Protein AF-A0AAD9J3F8-F1 (afdb_monomer_lite)

Sequence (103 aa):
MEKTPVDDECCSKTQTKYWAWKKYKSTGSYEDYEKYVRKRNASQNLSNKLRRKFEKLIVKEAKTRPKSFWTYVKNQTKSREGLSPLMTERGDMTSTDTGRHKS

Foldseek 3Di:
DPDDPLNVVLVVLVVQLVVLVVVCVVPVDPVSVVVNVVSVVVSVVSVVVVVVVVVVVCVVCCVVCVVSVVVVVVVVPDDPPFDFFDQAPVRDTHRDPPRDDDD

Organism: NCBI:txid53620

pLDDT: mean 82.28, std 15.97, range [39.28, 97.44]

Radius of gyration: 21.88 Å; chains: 1; bounding box: 47×41×49 Å

Secondary structure (DSSP, 8-state):
-PPPHHHHHHHHHHHHHHHHHHHHHHH--HHHHHHHHHHHHHHHHHHHHHHHHHHHHHHHTTTT-HHHHHHHHHHHH-----PPPEEPTTS-EE-SGGG----

Structure (mmCIF, N/CA/C/O backbone):
data_AF-A0AAD9J3F8-F1
#
_entry.id   AF-A0AAD9J3F8-F1
#
loop_
_atom_site.group_PDB
_atom_site.id
_atom_site.type_symbol
_atom_site.label_atom_id
_atom_site.label_alt_id
_atom_site.label_comp_id
_atom_site.label_asym_id
_atom_site.label_entity_id
_atom_site.label_seq_id
_atom_site.pdbx_PDB_ins_code
_atom_site.Cartn_x
_atom_site.Cartn_y
_atom_site.Cartn_z
_atom_site.occupancy
_atom_site.B_iso_or_equiv
_atom_site.auth_seq_id
_atom_site.auth_comp_id
_atom_site.auth_asym_id
_atom_site.auth_atom_id
_atom_site.pdbx_PDB_model_num
ATOM 1 N N . MET A 1 1 ? 2.056 14.911 15.639 1.00 39.47 1 MET A N 1
ATOM 2 C CA . MET A 1 1 ? 1.635 13.523 15.349 1.00 39.47 1 MET A CA 1
ATOM 3 C C . MET A 1 1 ? 2.901 12.706 15.220 1.00 39.47 1 MET A C 1
ATOM 5 O O . MET A 1 1 ? 3.672 12.987 14.310 1.00 39.47 1 MET A O 1
ATOM 9 N N . GLU A 1 2 ? 3.164 11.789 16.149 1.00 39.28 2 GLU A N 1
ATOM 10 C CA . GLU A 1 2 ? 4.247 10.815 15.977 1.00 39.28 2 GLU A CA 1
ATOM 11 C C . GLU A 1 2 ? 3.982 10.013 14.702 1.00 39.28 2 GLU A C 1
ATOM 13 O O . GLU A 1 2 ? 2.879 9.499 14.504 1.00 39.28 2 GLU A O 1
ATOM 18 N N . LYS A 1 3 ? 4.972 9.954 13.807 1.00 44.22 3 LYS A N 1
ATOM 19 C CA . LYS A 1 3 ? 4.915 9.059 12.652 1.00 44.22 3 LYS A CA 1
ATOM 20 C C . LYS A 1 3 ? 4.974 7.640 13.188 1.00 44.22 3 LYS A C 1
ATOM 22 O O . LYS A 1 3 ? 5.907 7.300 13.914 1.00 44.22 3 LYS A O 1
ATOM 27 N N . THR A 1 4 ? 3.978 6.820 12.872 1.00 53.31 4 THR A N 1
ATOM 28 C CA . THR A 1 4 ? 4.051 5.423 13.283 1.00 53.31 4 THR A CA 1
ATOM 29 C C . THR A 1 4 ? 5.063 4.709 12.378 1.00 53.31 4 THR A C 1
ATOM 31 O O . THR A 1 4 ? 5.101 4.999 11.181 1.00 53.31 4 THR A O 1
ATOM 34 N N . PRO A 1 5 ? 5.860 3.747 12.882 1.00 58.56 5 PRO A N 1
ATOM 35 C CA . PRO A 1 5 ? 6.856 3.015 12.078 1.00 58.56 5 PRO A CA 1
ATOM 36 C C . PRO A 1 5 ? 6.284 2.361 10.805 1.00 58.56 5 PRO A C 1
ATOM 38 O O . PRO A 1 5 ? 6.993 2.040 9.856 1.00 58.56 5 PRO A O 1
ATOM 41 N N . VAL A 1 6 ? 4.968 2.158 10.795 1.00 62.94 6 VAL A N 1
ATOM 42 C CA . VAL A 1 6 ? 4.187 1.557 9.716 1.00 62.94 6 VAL A CA 1
ATOM 43 C C . VAL A 1 6 ? 4.017 2.510 8.520 1.00 62.94 6 VAL A C 1
ATOM 45 O O . VAL A 1 6 ? 3.921 2.058 7.374 1.00 62.94 6 VAL A O 1
ATOM 48 N N . ASP A 1 7 ? 4.022 3.819 8.767 1.00 71.69 7 ASP A N 1
ATOM 49 C CA . ASP A 1 7 ? 3.861 4.853 7.742 1.00 71.69 7 ASP A CA 1
ATOM 50 C C . ASP A 1 7 ? 5.150 5.034 6.919 1.00 71.69 7 ASP A C 1
ATOM 52 O O . ASP A 1 7 ? 5.095 5.269 5.704 1.00 71.69 7 ASP A O 1
ATOM 56 N N . ASP A 1 8 ? 6.311 4.821 7.545 1.00 79.31 8 ASP A N 1
ATOM 57 C CA . ASP A 1 8 ? 7.624 4.940 6.904 1.00 79.31 8 ASP A CA 1
ATOM 58 C C . ASP A 1 8 ? 7.893 3.800 5.905 1.00 79.31 8 ASP A C 1
ATOM 60 O O . ASP A 1 8 ? 8.394 4.041 4.800 1.00 79.31 8 ASP A O 1
ATOM 64 N N . GLU A 1 9 ? 7.482 2.563 6.216 1.00 85.75 9 GLU A N 1
ATOM 65 C CA . GLU A 1 9 ? 7.615 1.430 5.284 1.00 85.75 9 GLU A CA 1
ATOM 66 C C . GLU A 1 9 ? 6.778 1.653 4.009 1.00 85.75 9 GLU A C 1
ATOM 68 O O . GLU A 1 9 ? 7.226 1.377 2.889 1.00 85.75 9 GLU A O 1
ATOM 73 N N . CYS A 1 10 ? 5.566 2.198 4.155 1.00 85.81 10 CYS A N 1
ATOM 74 C CA . CYS A 1 10 ? 4.687 2.497 3.025 1.00 85.81 10 CYS A CA 1
ATOM 75 C C . CYS A 1 10 ? 5.254 3.614 2.139 1.00 85.81 10 CYS A C 1
ATOM 77 O O . CYS A 1 10 ? 5.233 3.500 0.905 1.00 85.81 10 CYS A O 1
ATOM 79 N N . CYS A 1 11 ? 5.811 4.663 2.751 1.00 87.50 11 CYS A N 1
ATOM 80 C CA . CYS A 1 11 ? 6.508 5.729 2.034 1.00 87.50 11 CYS A CA 1
ATOM 81 C C . CYS A 1 11 ? 7.707 5.179 1.250 1.00 87.50 11 CYS A C 1
ATOM 83 O O . CYS A 1 11 ? 7.820 5.427 0.048 1.00 87.50 11 CYS A O 1
ATOM 85 N N . SER A 1 12 ? 8.537 4.344 1.878 1.00 89.50 12 SER A N 1
ATOM 86 C CA . SER A 1 12 ? 9.692 3.708 1.231 1.00 89.50 12 SER A CA 1
ATOM 87 C C . SER A 1 12 ? 9.291 2.839 0.026 1.00 89.50 12 SER A C 1
ATOM 89 O O . SER A 1 12 ? 9.838 2.982 -1.075 1.00 89.50 12 SER A O 1
ATOM 91 N N . LYS A 1 13 ? 8.259 1.992 0.155 1.00 90.94 13 LYS A N 1
ATOM 92 C CA . LYS A 1 13 ? 7.75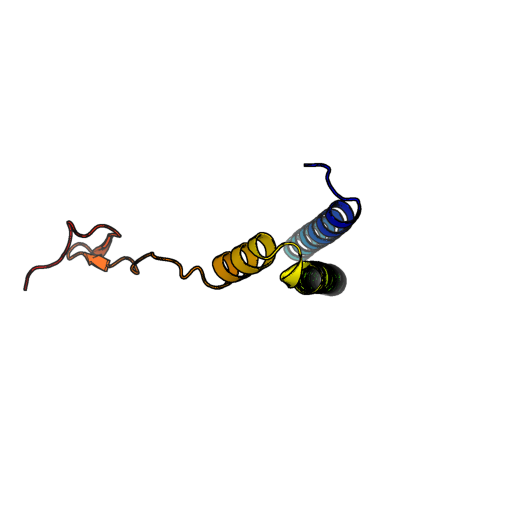8 1.185 -0.980 1.00 90.94 13 LYS A CA 1
ATOM 93 C C . LYS A 1 13 ? 7.156 2.038 -2.097 1.00 90.94 13 LYS A C 1
ATOM 95 O O . LYS A 1 13 ? 7.309 1.718 -3.277 1.00 90.94 13 LYS A O 1
ATOM 100 N N . THR A 1 14 ? 6.513 3.149 -1.755 1.00 91.75 14 THR A N 1
ATOM 101 C CA . THR A 1 14 ? 5.996 4.103 -2.746 1.00 91.75 14 THR A CA 1
ATOM 102 C C . THR A 1 14 ? 7.134 4.793 -3.497 1.00 91.75 14 THR A C 1
ATOM 104 O O . THR A 1 14 ? 7.075 4.908 -4.726 1.00 91.75 14 THR A O 1
ATOM 107 N N . GLN A 1 15 ? 8.202 5.164 -2.789 1.00 93.06 15 GLN A N 1
ATOM 108 C CA . GLN A 1 15 ? 9.390 5.786 -3.365 1.00 93.06 15 GLN A CA 1
ATOM 109 C C . GLN A 1 15 ? 10.138 4.829 -4.302 1.00 93.06 15 GLN A C 1
ATOM 111 O O . GLN A 1 15 ? 10.504 5.191 -5.420 1.00 93.06 15 GLN A O 1
ATOM 116 N N . THR A 1 16 ? 10.324 3.574 -3.893 1.00 93.38 16 THR A N 1
ATOM 117 C CA . THR A 1 16 ? 10.992 2.564 -4.730 1.00 93.38 16 THR A CA 1
ATOM 118 C C . THR A 1 16 ? 10.193 2.227 -5.989 1.00 93.38 16 THR A C 1
ATOM 120 O O . THR A 1 16 ? 10.797 2.055 -7.053 1.00 93.38 16 THR A O 1
ATOM 123 N N . LYS A 1 17 ? 8.853 2.184 -5.907 1.00 95.19 17 LYS A N 1
ATOM 124 C CA . LYS A 1 17 ? 7.960 2.103 -7.077 1.00 95.19 17 LYS A CA 1
ATOM 125 C C . LYS A 1 17 ? 8.183 3.286 -8.023 1.00 95.19 17 LYS A C 1
ATOM 127 O O . LYS A 1 17 ? 8.318 3.071 -9.225 1.00 95.19 17 LYS A O 1
ATOM 132 N N . TYR A 1 18 ? 8.227 4.511 -7.498 1.00 95.69 18 TYR A N 1
ATOM 133 C CA . TYR A 1 18 ? 8.430 5.723 -8.299 1.00 95.69 18 TYR A CA 1
ATOM 134 C C . TYR A 1 18 ? 9.766 5.707 -9.049 1.00 95.69 18 TYR A C 1
ATOM 136 O O . TYR A 1 18 ? 9.797 5.936 -10.258 1.00 95.69 18 TYR A O 1
ATOM 144 N N . TRP A 1 19 ? 10.859 5.359 -8.370 1.00 96.31 19 TRP A N 1
ATOM 145 C CA . TRP A 1 19 ? 12.169 5.264 -9.014 1.00 96.31 19 TRP A CA 1
ATOM 146 C C . TRP A 1 19 ? 12.230 4.160 -10.070 1.00 96.31 19 TRP A C 1
ATOM 148 O O . TRP A 1 19 ? 12.814 4.363 -1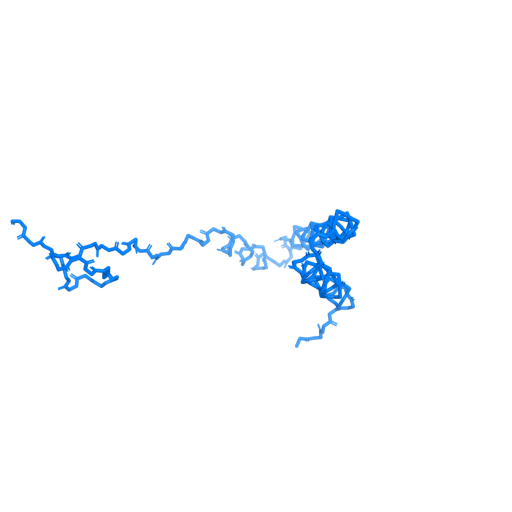1.130 1.00 96.31 19 TRP A O 1
ATOM 158 N N . ALA A 1 20 ? 11.586 3.014 -9.830 1.00 94.94 20 ALA A N 1
ATOM 159 C CA . ALA A 1 20 ? 11.505 1.949 -10.828 1.00 94.94 20 ALA A CA 1
ATOM 160 C C . ALA A 1 20 ? 10.700 2.366 -12.066 1.00 94.94 20 ALA A C 1
ATOM 162 O O . ALA A 1 20 ? 11.095 2.044 -13.182 1.00 94.94 20 ALA A O 1
ATOM 163 N N . TRP A 1 21 ? 9.618 3.130 -11.879 1.00 95.31 21 TRP A N 1
ATOM 164 C CA . TRP A 1 21 ? 8.857 3.708 -12.985 1.00 95.31 21 TRP A CA 1
ATOM 165 C C . TRP A 1 21 ? 9.694 4.694 -13.801 1.00 95.31 21 TRP A C 1
ATOM 167 O O . TRP A 1 21 ? 9.744 4.589 -15.024 1.00 95.31 21 TRP A O 1
ATOM 177 N N . LYS A 1 22 ? 10.395 5.617 -13.129 1.00 96.62 22 LYS A N 1
ATOM 178 C CA . LYS A 1 22 ? 11.310 6.553 -13.795 1.00 96.62 22 LYS A CA 1
ATOM 179 C C . LYS A 1 22 ? 12.384 5.826 -14.591 1.00 96.62 22 LYS A C 1
ATOM 181 O O . LYS A 1 22 ? 12.635 6.191 -15.734 1.00 96.62 22 LYS A O 1
ATOM 186 N N . LYS A 1 23 ? 12.967 4.777 -14.007 1.00 94.94 23 LYS A N 1
ATOM 187 C CA . LYS A 1 23 ? 13.971 3.960 -14.681 1.00 94.94 23 LYS A CA 1
ATOM 188 C C . LYS A 1 23 ? 13.400 3.316 -15.943 1.00 94.94 23 LYS A C 1
ATOM 190 O O . LYS A 1 23 ? 13.929 3.573 -17.015 1.00 94.94 23 LYS A O 1
ATOM 195 N N . TYR A 1 24 ? 12.282 2.595 -15.839 1.00 95.25 24 TYR A N 1
ATOM 196 C CA . TYR A 1 24 ? 11.606 2.006 -16.999 1.00 95.25 24 TYR A CA 1
ATOM 197 C C . TYR A 1 24 ? 11.285 3.045 -18.084 1.00 95.25 24 TYR A C 1
ATOM 199 O O . TYR A 1 24 ? 11.514 2.796 -19.262 1.00 95.25 24 TYR A O 1
ATOM 207 N N . LYS A 1 25 ? 10.818 4.240 -17.704 1.00 95.25 25 LYS A N 1
ATOM 208 C CA . LYS A 1 25 ? 10.550 5.327 -18.657 1.00 95.25 25 LYS A CA 1
ATOM 209 C C . LYS A 1 25 ? 11.800 5.848 -19.368 1.00 95.25 25 LYS A C 1
ATOM 211 O O . LYS A 1 25 ? 11.650 6.374 -20.464 1.00 95.25 25 LYS A O 1
ATOM 216 N N . SER A 1 26 ? 12.980 5.723 -18.760 1.00 94.62 26 SER A N 1
ATOM 217 C CA . SER A 1 26 ? 14.257 6.118 -19.366 1.00 94.62 26 SER A CA 1
ATOM 218 C C . SER A 1 26 ? 14.870 5.029 -20.248 1.00 94.62 26 SER A C 1
ATOM 220 O O . SER A 1 26 ? 15.370 5.342 -21.320 1.00 94.62 26 SER A O 1
ATOM 222 N N . THR A 1 27 ? 14.822 3.761 -19.828 1.00 93.69 27 THR A N 1
ATOM 223 C CA . THR A 1 27 ? 15.446 2.647 -20.558 1.00 93.69 27 THR A CA 1
ATOM 224 C C . THR A 1 27 ? 14.530 2.012 -21.599 1.00 93.69 27 THR A C 1
ATOM 226 O O . THR A 1 27 ? 15.026 1.470 -22.578 1.00 93.69 27 THR A O 1
ATOM 229 N N . GLY A 1 28 ? 13.209 2.004 -21.385 1.00 91.06 28 GLY A N 1
ATOM 230 C CA . GLY A 1 28 ? 12.243 1.297 -22.238 1.00 91.06 28 GLY A CA 1
ATOM 231 C C . GLY A 1 28 ? 12.354 -0.234 -22.198 1.00 91.06 28 GLY A C 1
ATOM 232 O O . GLY A 1 28 ? 11.629 -0.918 -22.913 1.00 91.06 28 GLY A O 1
ATOM 233 N N . SER A 1 29 ? 13.240 -0.784 -21.360 1.00 95.00 29 SER A N 1
ATOM 234 C CA . SER A 1 29 ? 13.496 -2.224 -21.273 1.00 95.00 29 SER A CA 1
ATOM 235 C C . SER A 1 29 ? 12.374 -2.964 -20.545 1.00 95.00 29 SER A C 1
ATOM 237 O O . SER A 1 29 ? 11.901 -2.535 -19.486 1.00 95.00 29 SER A O 1
ATOM 239 N N . TYR A 1 30 ? 12.006 -4.133 -21.074 1.00 95.00 30 TYR A N 1
ATOM 240 C CA . TYR A 1 30 ? 11.024 -5.024 -20.461 1.00 95.00 30 TYR A CA 1
ATOM 241 C C . TYR A 1 30 ? 11.455 -5.504 -19.062 1.00 95.00 30 TYR A C 1
ATOM 243 O O . TYR A 1 30 ? 10.634 -5.594 -18.152 1.00 95.00 30 TYR A O 1
ATOM 251 N N . GLU A 1 31 ? 12.751 -5.710 -18.821 1.00 95.62 31 GLU A N 1
ATOM 252 C CA . GLU A 1 31 ? 13.237 -6.113 -17.494 1.00 95.62 31 GLU A CA 1
ATOM 253 C C . GLU A 1 31 ? 12.988 -5.045 -16.419 1.00 95.62 31 GLU A C 1
ATOM 255 O O . GLU A 1 31 ? 12.671 -5.349 -15.263 1.00 95.62 31 GLU A O 1
ATOM 260 N N . ASP A 1 32 ? 13.149 -3.768 -16.779 1.00 94.00 32 ASP A N 1
ATOM 261 C CA . ASP A 1 32 ? 12.872 -2.660 -15.868 1.00 94.00 32 ASP A CA 1
ATOM 262 C C . ASP A 1 32 ? 11.360 -2.498 -15.644 1.00 94.00 32 ASP A C 1
ATOM 264 O O . ASP A 1 32 ? 10.943 -2.156 -14.529 1.00 94.00 32 ASP A O 1
ATOM 268 N N . TYR A 1 33 ? 10.534 -2.835 -16.643 1.00 95.25 33 TYR A N 1
ATOM 269 C CA . TYR A 1 33 ? 9.083 -2.936 -16.479 1.00 95.25 33 TYR A CA 1
ATOM 270 C C . TYR A 1 33 ? 8.700 -4.015 -15.461 1.00 95.25 33 TYR A C 1
ATOM 272 O O . TYR A 1 33 ? 7.952 -3.728 -14.523 1.00 95.25 33 TYR A O 1
ATOM 280 N N . GLU A 1 34 ? 9.254 -5.225 -15.559 1.00 97.44 34 GLU A N 1
ATOM 281 C CA . GLU A 1 34 ? 8.973 -6.289 -14.586 1.00 97.44 34 GLU A CA 1
ATOM 282 C C . GLU A 1 34 ? 9.356 -5.880 -13.158 1.00 97.44 34 GLU A C 1
ATOM 284 O O . GLU A 1 34 ? 8.596 -6.090 -12.203 1.00 97.44 34 GLU A O 1
ATOM 289 N N . LYS A 1 35 ? 10.521 -5.239 -12.994 1.00 95.31 35 LYS A N 1
ATOM 290 C CA . LYS A 1 35 ? 10.971 -4.701 -11.699 1.00 95.31 35 LYS A CA 1
ATOM 291 C C . LYS A 1 35 ? 9.989 -3.658 -11.162 1.00 95.31 35 LYS A C 1
ATOM 293 O O . LYS A 1 35 ? 9.691 -3.662 -9.962 1.0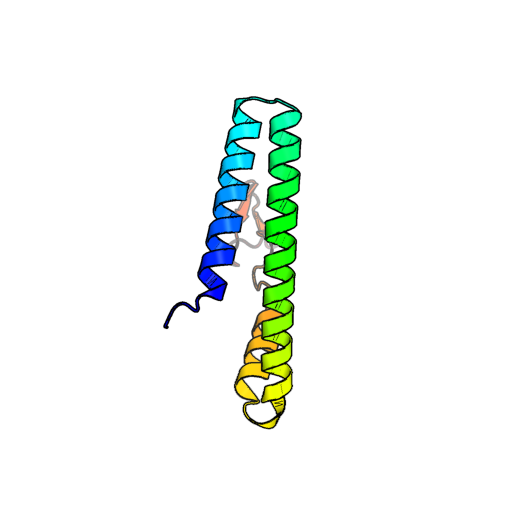0 95.31 35 LYS A O 1
ATOM 298 N N . TYR A 1 36 ? 9.469 -2.783 -12.021 1.00 96.50 36 TYR A N 1
ATOM 299 C CA . TYR A 1 36 ? 8.412 -1.840 -11.658 1.00 96.50 36 TYR A CA 1
ATOM 300 C C . TYR A 1 36 ? 7.127 -2.560 -11.228 1.00 96.50 36 TYR A C 1
ATOM 302 O O . TYR A 1 36 ? 6.594 -2.232 -10.167 1.00 96.50 36 TYR A O 1
ATOM 310 N N . VAL A 1 37 ? 6.655 -3.560 -11.979 1.00 96.88 37 VAL A N 1
ATOM 311 C CA . VAL A 1 37 ? 5.422 -4.308 -11.667 1.00 96.88 37 VAL A CA 1
ATOM 312 C C . VAL A 1 37 ? 5.516 -4.976 -10.294 1.00 96.88 37 VAL A C 1
ATOM 314 O O . VAL A 1 37 ? 4.610 -4.818 -9.471 1.00 96.88 37 VAL A O 1
ATOM 317 N N . ARG A 1 38 ? 6.641 -5.637 -9.988 1.00 96.69 38 ARG A N 1
ATOM 318 C CA . ARG A 1 38 ? 6.880 -6.246 -8.665 1.00 96.69 38 ARG A CA 1
ATOM 319 C C . ARG A 1 38 ? 6.789 -5.204 -7.544 1.00 96.69 38 ARG A C 1
ATOM 321 O O . ARG A 1 38 ? 6.077 -5.408 -6.560 1.00 96.69 38 ARG A O 1
ATOM 328 N N . LYS A 1 39 ? 7.448 -4.052 -7.710 1.00 95.88 39 LYS A N 1
ATOM 329 C CA . LYS A 1 39 ? 7.437 -2.954 -6.723 1.00 95.88 39 LYS A CA 1
ATOM 330 C C . LYS A 1 39 ? 6.062 -2.293 -6.586 1.00 95.88 39 LYS A C 1
ATOM 332 O O . LYS A 1 39 ? 5.635 -1.996 -5.469 1.00 95.88 39 LYS A O 1
ATOM 337 N N . ARG A 1 40 ? 5.336 -2.109 -7.692 1.00 95.81 40 ARG A N 1
AT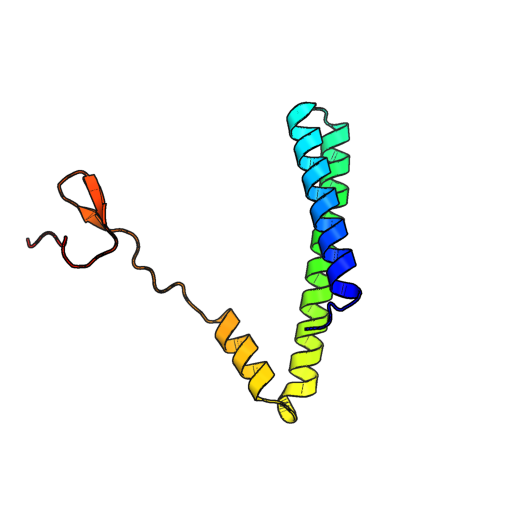OM 338 C CA . ARG A 1 40 ? 3.954 -1.606 -7.710 1.00 95.81 40 ARG A CA 1
ATOM 339 C C . ARG A 1 40 ? 3.056 -2.509 -6.872 1.00 95.81 40 ARG A C 1
ATOM 341 O O . ARG A 1 40 ? 2.408 -2.011 -5.951 1.00 95.81 40 ARG A O 1
ATOM 348 N N . ASN A 1 41 ? 3.071 -3.813 -7.135 1.00 95.75 41 ASN A N 1
ATOM 349 C CA . ASN A 1 41 ? 2.244 -4.784 -6.419 1.00 95.75 41 ASN A CA 1
ATOM 350 C C . ASN A 1 41 ? 2.603 -4.838 -4.930 1.00 95.75 41 ASN A C 1
ATOM 352 O O . ASN A 1 41 ? 1.710 -4.820 -4.085 1.00 95.75 41 ASN A O 1
ATOM 356 N N . ALA A 1 42 ? 3.896 -4.805 -4.592 1.00 94.06 42 ALA A N 1
ATOM 357 C CA . ALA A 1 42 ? 4.346 -4.752 -3.203 1.00 94.06 42 ALA A CA 1
ATOM 358 C C . ALA A 1 42 ? 3.822 -3.507 -2.461 1.00 94.06 42 ALA A C 1
ATOM 360 O O . ALA A 1 42 ? 3.334 -3.626 -1.335 1.00 94.06 42 ALA A O 1
ATOM 361 N N . SER A 1 43 ? 3.879 -2.327 -3.093 1.00 94.12 43 SER A N 1
ATOM 362 C CA . SER A 1 43 ? 3.335 -1.093 -2.509 1.00 94.12 43 SER A CA 1
ATOM 363 C C . SER A 1 43 ? 1.813 -1.162 -2.336 1.00 94.12 43 SER A C 1
ATOM 365 O O . SER A 1 43 ? 1.313 -0.885 -1.250 1.00 94.12 43 SER A O 1
ATOM 367 N N . GLN A 1 44 ? 1.085 -1.635 -3.354 1.00 93.62 44 GLN A N 1
ATOM 368 C CA . GLN A 1 44 ? -0.375 -1.743 -3.339 1.00 93.62 44 GLN A CA 1
ATOM 369 C C . GLN A 1 44 ? -0.859 -2.713 -2.255 1.00 93.62 44 GLN A C 1
ATOM 371 O O . GLN A 1 44 ? -1.791 -2.411 -1.509 1.00 93.62 44 GLN A O 1
ATOM 376 N N . ASN A 1 45 ? -0.206 -3.871 -2.138 1.00 94.00 45 ASN A N 1
ATOM 377 C CA . ASN A 1 45 ? -0.535 -4.871 -1.128 1.00 94.00 45 ASN A CA 1
ATOM 378 C C . ASN A 1 45 ? -0.311 -4.336 0.287 1.00 94.00 45 ASN A C 1
ATOM 380 O O . ASN A 1 45 ? -1.155 -4.556 1.159 1.00 94.00 45 ASN A O 1
ATOM 384 N N . LEU A 1 46 ? 0.782 -3.597 0.512 1.00 93.06 46 LEU A N 1
ATOM 385 C CA . LEU A 1 46 ? 1.028 -2.958 1.801 1.00 93.06 46 LEU A CA 1
ATOM 386 C C . LEU A 1 46 ? -0.042 -1.901 2.097 1.00 93.06 46 LEU A C 1
ATOM 388 O O . LEU A 1 46 ? -0.691 -1.999 3.135 1.00 93.06 46 LEU A O 1
ATOM 392 N N . SER A 1 47 ? -0.311 -0.965 1.182 1.00 91.12 47 SER A N 1
ATOM 393 C CA . SER A 1 47 ? -1.341 0.067 1.376 1.00 91.12 47 SER A CA 1
ATOM 394 C C . SER A 1 47 ? -2.716 -0.536 1.685 1.00 91.12 47 SER A C 1
ATOM 396 O O . SER A 1 47 ? -3.385 -0.107 2.625 1.00 91.12 47 SER A O 1
ATOM 398 N N . ASN A 1 48 ? -3.112 -1.597 0.976 1.00 91.25 48 ASN A N 1
ATOM 399 C CA . ASN A 1 48 ? -4.360 -2.316 1.243 1.00 91.25 48 ASN A CA 1
ATOM 400 C C . ASN A 1 48 ? -4.376 -2.978 2.627 1.00 91.25 48 ASN A C 1
ATOM 402 O O . ASN A 1 48 ? -5.393 -2.934 3.324 1.00 91.25 48 ASN A O 1
ATOM 406 N N . LYS A 1 49 ? -3.262 -3.591 3.044 1.00 92.88 49 LYS A N 1
ATOM 407 C CA . LYS A 1 49 ? -3.120 -4.189 4.379 1.00 92.88 49 LYS A CA 1
ATOM 408 C C . LYS A 1 49 ? -3.257 -3.129 5.473 1.00 92.88 49 LYS A C 1
ATOM 410 O O . LYS A 1 49 ? -3.975 -3.361 6.445 1.00 92.88 49 LYS A O 1
ATOM 415 N N . LEU A 1 50 ? -2.606 -1.979 5.305 1.00 91.00 50 LEU A N 1
ATOM 416 C CA . LEU A 1 50 ? -2.651 -0.873 6.263 1.00 91.00 50 LEU A CA 1
ATOM 417 C C . LEU A 1 50 ? -4.045 -0.269 6.365 1.00 91.00 50 LEU A C 1
ATOM 419 O O . LEU A 1 50 ? -4.562 -0.136 7.473 1.00 91.00 50 LEU A O 1
ATOM 423 N N . ARG A 1 51 ? -4.695 -0.021 5.224 1.00 90.44 51 ARG A N 1
ATOM 424 C CA . ARG A 1 51 ? -6.079 0.454 5.178 1.00 90.44 51 ARG A CA 1
ATOM 425 C C . ARG A 1 51 ? -7.017 -0.477 5.951 1.00 90.44 51 ARG A C 1
ATOM 427 O O . ARG A 1 51 ? -7.709 -0.028 6.857 1.00 90.44 51 ARG A O 1
ATOM 434 N N . ARG A 1 52 ? -6.966 -1.786 5.679 1.00 92.62 52 ARG A N 1
ATOM 435 C CA . ARG A 1 52 ? -7.786 -2.786 6.389 1.00 92.62 52 ARG A CA 1
ATOM 436 C C . ARG A 1 52 ? -7.484 -2.835 7.886 1.00 92.62 52 ARG A C 1
ATOM 438 O O . ARG A 1 52 ? -8.389 -3.042 8.688 1.00 92.62 52 ARG A O 1
ATOM 445 N N . LYS A 1 53 ? -6.213 -2.697 8.285 1.00 91.81 53 LYS A N 1
ATOM 446 C CA . LYS A 1 53 ? -5.823 -2.668 9.704 1.00 91.81 53 LYS A CA 1
ATOM 447 C C . LYS A 1 53 ? -6.417 -1.443 10.400 1.00 91.81 53 LYS A C 1
ATOM 449 O O . LYS A 1 53 ? -6.976 -1.587 11.481 1.00 91.81 53 LYS A O 1
ATOM 454 N N . PHE A 1 54 ? -6.333 -0.280 9.765 1.00 90.56 54 PHE A N 1
ATOM 455 C CA . PHE A 1 54 ? -6.916 0.963 10.260 1.00 90.56 54 PHE A CA 1
ATOM 456 C C . PHE A 1 54 ? -8.445 0.878 10.374 1.00 90.56 54 PHE A C 1
ATOM 458 O O . PHE A 1 54 ? -8.996 1.168 11.431 1.00 90.56 54 PHE A O 1
ATOM 465 N N . GLU A 1 55 ? -9.125 0.371 9.344 1.00 91.00 55 GLU A N 1
ATOM 466 C CA . GLU A 1 55 ? -10.577 0.142 9.361 1.00 91.00 55 GLU A CA 1
ATOM 467 C C . GLU A 1 55 ? -10.992 -0.800 10.497 1.00 91.00 55 GLU A C 1
ATOM 469 O O . GLU A 1 55 ? -11.926 -0.507 11.240 1.00 91.00 55 GLU A O 1
ATOM 474 N N . LYS A 1 56 ? -10.253 -1.897 10.708 1.00 93.00 56 LYS A N 1
ATOM 475 C CA . LYS A 1 56 ? -10.495 -2.810 11.835 1.00 93.00 56 LYS A CA 1
ATOM 476 C C . LYS A 1 56 ? -10.347 -2.120 13.192 1.00 93.00 56 LYS A C 1
ATOM 478 O O . LYS A 1 56 ? -11.110 -2.440 14.098 1.00 93.00 56 LYS A O 1
ATOM 483 N N . LEU A 1 57 ? -9.381 -1.214 13.352 1.00 90.88 57 LEU A N 1
ATOM 484 C CA . LEU A 1 57 ? -9.211 -0.446 14.591 1.00 90.88 57 LEU A CA 1
ATOM 485 C C . LEU A 1 57 ? -10.395 0.497 14.821 1.00 90.88 57 LEU A C 1
ATOM 487 O O . LEU A 1 57 ? -10.970 0.488 15.906 1.00 90.88 57 LEU A O 1
ATOM 491 N N . ILE A 1 58 ? -10.822 1.223 13.785 1.00 91.38 58 ILE A N 1
ATOM 492 C CA . ILE A 1 58 ? -11.996 2.102 13.852 1.00 91.38 58 ILE A CA 1
ATOM 493 C C . ILE A 1 58 ? -13.251 1.318 14.250 1.00 91.38 58 ILE A C 1
ATOM 495 O O . ILE A 1 58 ? -14.000 1.763 15.113 1.00 91.38 58 ILE A O 1
ATOM 499 N N . VAL 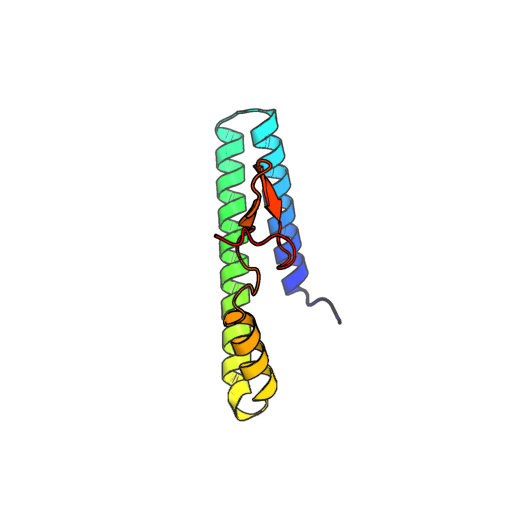A 1 59 ? -13.479 0.146 13.648 1.00 91.25 59 VAL A N 1
ATOM 500 C CA . VAL A 1 59 ? -14.655 -0.688 13.948 1.00 91.25 59 VAL A CA 1
ATOM 501 C C . VAL A 1 59 ? -14.611 -1.220 15.380 1.00 91.25 59 VAL A C 1
ATOM 503 O O . VAL A 1 59 ? -15.626 -1.186 16.072 1.00 91.25 59 VAL A O 1
ATOM 506 N N . LYS A 1 60 ? -13.443 -1.671 15.856 1.00 92.44 60 LYS A N 1
ATOM 507 C CA . LYS A 1 60 ? -13.272 -2.113 17.251 1.00 92.44 60 LYS A CA 1
ATOM 508 C C . LYS A 1 60 ? -13.596 -0.998 18.244 1.00 92.44 60 LYS A C 1
ATOM 510 O O . LYS A 1 60 ? -14.245 -1.248 19.254 1.00 92.44 60 LYS A O 1
ATOM 515 N N . GLU A 1 61 ? -13.172 0.223 17.940 1.00 91.06 61 GLU A N 1
ATOM 516 C CA . GLU A 1 61 ? -13.405 1.401 18.777 1.00 91.06 61 GLU A CA 1
ATOM 517 C C . GLU A 1 61 ? -14.744 2.093 18.486 1.00 91.06 61 GLU A C 1
ATOM 519 O O . GLU A 1 61 ? -15.039 3.114 19.096 1.00 91.06 61 GLU A O 1
ATOM 524 N N . ALA A 1 62 ? -15.597 1.568 17.601 1.00 90.38 62 ALA A N 1
ATOM 525 C CA . ALA A 1 62 ? -16.814 2.271 17.184 1.00 90.38 62 ALA A CA 1
ATOM 526 C C . ALA A 1 62 ? -17.786 2.522 18.350 1.00 90.38 62 ALA A C 1
ATOM 528 O O . ALA A 1 62 ? -18.437 3.564 18.398 1.00 90.38 62 ALA A O 1
ATOM 529 N N . LYS A 1 63 ? -17.853 1.592 19.315 1.00 88.06 63 LYS A N 1
ATOM 530 C CA . LYS A 1 63 ? -18.699 1.725 20.513 1.00 88.06 63 LYS A CA 1
ATOM 531 C C . LYS A 1 63 ? -18.100 2.660 21.569 1.00 88.06 63 LYS A C 1
ATOM 533 O O . LYS A 1 63 ? -18.846 3.344 22.256 1.00 88.06 63 LYS A O 1
ATOM 538 N N . THR A 1 64 ? -16.774 2.697 21.704 1.00 92.88 64 THR A N 1
ATOM 539 C CA . THR A 1 64 ? -16.076 3.486 22.737 1.00 92.88 64 THR A CA 1
ATOM 540 C C . THR A 1 64 ? -15.713 4.893 22.260 1.00 92.88 64 THR A C 1
ATOM 542 O O . THR A 1 64 ? -15.687 5.836 23.045 1.00 92.88 64 THR A O 1
ATOM 545 N N . ARG A 1 65 ? -15.448 5.060 20.962 1.00 90.00 65 ARG A N 1
ATOM 546 C CA . ARG A 1 65 ? -15.041 6.307 20.302 1.00 90.00 65 ARG A CA 1
ATOM 547 C C . ARG A 1 65 ? -15.835 6.511 19.002 1.00 90.00 65 ARG A C 1
ATOM 549 O O . ARG A 1 65 ? -15.249 6.572 17.922 1.00 90.00 65 ARG A O 1
ATOM 556 N N . PRO A 1 66 ? -17.161 6.718 19.066 1.00 90.38 66 PRO A N 1
ATOM 557 C CA . PRO A 1 66 ? -18.009 6.838 17.873 1.00 90.38 66 PRO A CA 1
ATOM 558 C C . PRO A 1 66 ? -17.601 7.986 16.932 1.00 90.38 66 PRO A C 1
ATOM 560 O O . PRO A 1 66 ? -17.826 7.914 15.724 1.00 90.38 66 PRO A O 1
ATOM 563 N N . LYS A 1 67 ? -16.949 9.039 17.449 1.00 91.62 67 LYS A N 1
ATOM 564 C CA . LYS A 1 67 ? -16.457 10.166 16.637 1.00 91.62 67 LYS A CA 1
ATOM 565 C C . LYS A 1 67 ? -15.448 9.737 15.565 1.00 91.62 67 LYS A C 1
ATOM 567 O O . LYS A 1 67 ? -15.494 10.280 14.462 1.00 91.62 67 LYS A O 1
ATOM 572 N N . SER A 1 68 ? -14.544 8.794 15.854 1.00 88.19 68 SER A N 1
ATOM 573 C CA . SER A 1 68 ? -13.544 8.338 14.872 1.00 88.19 68 SER A CA 1
ATOM 574 C C . SER A 1 68 ? -14.212 7.583 13.721 1.00 88.19 68 SER A C 1
ATOM 576 O O . SER A 1 68 ? -13.897 7.833 12.557 1.00 88.19 68 SER A O 1
ATOM 578 N N . PHE A 1 69 ? -15.206 6.752 14.044 1.00 92.38 69 PHE A N 1
ATOM 579 C CA . PHE A 1 69 ? -16.035 6.042 13.076 1.00 92.38 69 PHE A CA 1
ATOM 580 C C . PHE A 1 69 ? -16.788 7.005 12.154 1.00 92.38 69 PHE A C 1
ATOM 582 O O . PHE A 1 69 ? -16.618 6.952 10.936 1.00 92.38 69 PHE A O 1
ATOM 589 N N . TRP A 1 70 ? -17.546 7.950 12.714 1.00 93.00 70 TRP A N 1
ATOM 590 C CA . TRP A 1 70 ? -18.301 8.913 11.906 1.00 93.00 70 TRP A CA 1
ATOM 591 C C . TRP A 1 70 ? -17.402 9.859 11.106 1.00 93.00 70 TRP A C 1
ATOM 593 O O . TRP A 1 70 ? -17.749 10.230 9.988 1.00 93.00 70 TRP A O 1
ATOM 603 N N . THR A 1 71 ? -16.217 10.203 11.619 1.00 91.88 71 THR A N 1
ATOM 604 C CA . THR A 1 71 ? -15.217 10.973 10.859 1.00 91.88 71 THR A CA 1
ATOM 605 C C . THR A 1 71 ? -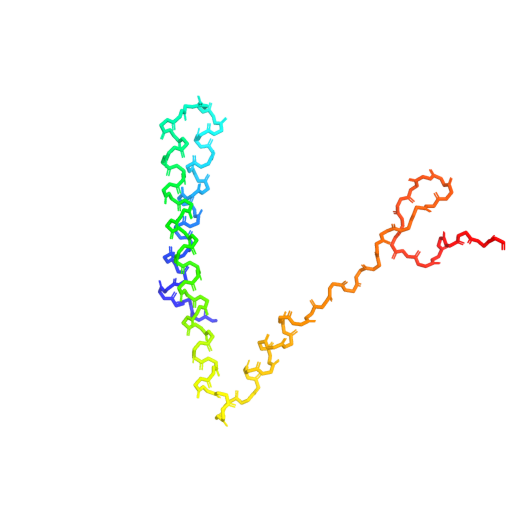14.722 10.191 9.643 1.00 91.88 71 THR A C 1
ATOM 607 O O . THR A 1 71 ? -14.623 10.753 8.551 1.00 91.88 71 THR A O 1
ATOM 610 N N . TYR A 1 72 ? -14.441 8.895 9.805 1.00 91.00 72 TYR A N 1
ATOM 611 C CA . TYR A 1 72 ? -14.068 8.023 8.694 1.00 91.00 72 TYR A CA 1
ATOM 612 C C . TYR A 1 72 ? -15.199 7.927 7.657 1.00 91.00 72 TYR A C 1
ATOM 614 O O . TYR A 1 72 ? -14.949 8.189 6.482 1.00 91.00 72 TYR A O 1
ATOM 622 N N . VAL A 1 73 ? -16.442 7.658 8.081 1.00 91.19 73 VAL A N 1
ATOM 623 C CA . VAL A 1 73 ? -17.619 7.592 7.188 1.00 91.19 73 VAL A CA 1
ATOM 624 C C . VAL A 1 73 ? -17.828 8.908 6.441 1.00 91.19 73 VAL A C 1
ATOM 626 O O . VAL A 1 73 ? -17.966 8.905 5.218 1.00 91.19 73 VAL A O 1
ATOM 629 N N . LYS A 1 74 ? -17.775 10.045 7.144 1.00 91.62 74 LYS A N 1
ATOM 630 C CA . LYS A 1 74 ? -17.870 11.381 6.539 1.00 91.62 74 LYS A CA 1
ATOM 631 C C . LYS A 1 74 ? -16.795 11.589 5.474 1.00 91.62 74 LYS A C 1
ATOM 633 O O . LYS A 1 74 ? -17.080 12.135 4.420 1.00 91.62 74 LYS A O 1
ATOM 638 N N . ASN A 1 75 ? -15.559 11.158 5.720 1.00 88.00 75 ASN A N 1
ATOM 639 C CA . ASN A 1 75 ? -14.482 11.306 4.743 1.00 88.00 75 ASN A CA 1
ATOM 640 C C . ASN A 1 75 ? -14.654 10.410 3.506 1.00 88.00 75 ASN A C 1
ATOM 642 O O . ASN A 1 75 ? -14.261 10.837 2.427 1.00 88.00 75 ASN A O 1
ATOM 646 N N . GLN A 1 76 ? -15.246 9.218 3.640 1.00 87.88 76 GLN A N 1
ATOM 647 C CA . GLN A 1 76 ? -15.548 8.339 2.497 1.00 87.88 76 GLN A CA 1
ATOM 648 C C . GLN A 1 76 ? -16.750 8.818 1.671 1.00 87.88 76 GLN A C 1
ATOM 650 O O . GLN A 1 76 ? -16.809 8.575 0.472 1.00 87.88 76 GLN A O 1
ATOM 655 N N . THR A 1 77 ? -17.707 9.491 2.310 1.00 87.25 77 THR A N 1
ATOM 656 C CA . THR A 1 77 ? -18.960 9.958 1.687 1.00 87.25 77 THR A CA 1
ATOM 657 C C . THR A 1 77 ? -18.881 11.373 1.126 1.00 87.25 77 THR A C 1
ATOM 659 O O . THR A 1 77 ? -19.834 11.825 0.499 1.00 87.25 77 THR A O 1
ATOM 662 N N . LYS A 1 78 ? -17.755 12.076 1.312 1.00 80.94 78 LYS A N 1
ATOM 663 C CA . LYS A 1 78 ? -17.501 13.371 0.670 1.00 80.94 78 LYS A CA 1
ATOM 664 C C . LYS A 1 78 ? -17.560 13.218 -0.851 1.00 80.94 78 LYS A C 1
ATOM 666 O O . LYS A 1 78 ? -16.592 12.795 -1.482 1.00 80.94 78 LYS A O 1
ATOM 671 N N . SER A 1 79 ? -18.684 13.608 -1.437 1.00 71.56 79 SER A N 1
ATOM 672 C CA . SER A 1 79 ? -18.785 13.902 -2.860 1.00 71.56 79 SER A CA 1
ATOM 673 C C . SER A 1 79 ? -18.012 15.184 -3.155 1.00 71.56 79 SER A C 1
ATOM 675 O O . SER A 1 79 ? -18.049 16.141 -2.383 1.00 71.56 79 SER A O 1
ATOM 677 N N . ARG A 1 80 ? -17.290 15.219 -4.276 1.00 67.38 80 ARG A N 1
ATOM 678 C CA . ARG A 1 80 ? -16.646 16.446 -4.747 1.00 67.38 80 ARG A CA 1
ATOM 679 C C . ARG A 1 80 ? -17.747 17.418 -5.182 1.00 67.38 80 ARG A C 1
ATOM 681 O O . ARG A 1 80 ? -18.305 17.255 -6.259 1.00 67.38 80 ARG A O 1
ATOM 688 N N . GLU A 1 81 ? -18.044 18.415 -4.353 1.00 63.88 81 GLU A N 1
ATOM 689 C CA . GLU A 1 81 ? -18.964 19.527 -4.652 1.00 63.88 81 GLU A CA 1
ATOM 690 C C . GLU A 1 81 ? -18.329 20.523 -5.638 1.00 63.88 81 GLU A C 1
ATOM 692 O O . GLU A 1 81 ? -18.199 21.713 -5.377 1.00 63.88 81 GLU A O 1
ATOM 697 N N . GLY A 1 82 ? -17.848 20.025 -6.773 1.00 66.06 82 GLY A N 1
ATOM 698 C CA . GLY A 1 82 ? -17.471 20.864 -7.900 1.00 66.06 82 GLY A CA 1
ATOM 699 C C . GLY A 1 82 ? -18.438 20.565 -9.022 1.00 66.06 82 GLY A C 1
ATOM 700 O O . GLY A 1 82 ? -18.348 19.483 -9.604 1.00 66.06 82 GLY A O 1
ATOM 701 N N . LEU A 1 83 ? -19.344 21.500 -9.320 1.00 66.88 83 LEU A N 1
ATOM 702 C CA . LEU A 1 83 ? -20.031 21.501 -10.609 1.00 66.88 83 LEU A CA 1
ATOM 703 C C . LEU A 1 83 ? -18.958 21.341 -11.696 1.00 66.88 83 LEU A C 1
ATOM 705 O O . LEU A 1 83 ? -17.900 21.973 -11.625 1.00 66.88 83 LEU A O 1
ATOM 709 N N . SER A 1 84 ? -19.186 20.451 -12.662 1.00 64.12 84 SER A N 1
ATOM 710 C CA . SER A 1 84 ? -18.323 20.378 -13.841 1.00 64.12 84 SER A CA 1
ATOM 711 C C . SER A 1 84 ? -18.244 21.773 -14.472 1.00 64.12 84 SER A C 1
ATOM 713 O O . SER A 1 84 ? -19.293 22.419 -14.560 1.00 64.12 84 SER A O 1
ATOM 715 N N . PRO A 1 85 ? -17.057 22.247 -14.898 1.00 65.88 85 PRO A N 1
ATOM 716 C CA . PRO A 1 85 ? -16.945 23.559 -15.518 1.00 65.88 85 PRO A CA 1
ATOM 717 C C . PRO A 1 85 ? -17.927 23.667 -16.686 1.00 65.88 85 PRO A C 1
ATOM 719 O O . PRO A 1 85 ? -17.993 22.765 -17.523 1.00 65.88 85 PRO A O 1
ATOM 722 N N . LEU A 1 86 ? -18.719 24.735 -16.702 1.00 71.19 86 LEU A N 1
ATOM 723 C CA . LEU A 1 86 ? -19.656 25.013 -17.780 1.00 71.19 86 LEU A CA 1
ATOM 724 C C . LEU A 1 86 ? -18.916 25.782 -18.873 1.00 71.19 86 LEU A C 1
ATOM 726 O O . LEU A 1 86 ? -18.155 26.713 -18.591 1.00 71.19 86 LEU A O 1
ATOM 730 N N . MET A 1 87 ? -19.130 25.372 -20.120 1.00 69.25 87 MET A N 1
ATOM 731 C CA . MET A 1 87 ? -18.546 26.028 -21.283 1.00 69.25 87 MET A CA 1
ATOM 732 C C . MET A 1 87 ? -19.308 27.329 -21.546 1.00 69.25 87 MET A C 1
ATOM 734 O O . MET A 1 87 ? -20.531 27.324 -21.683 1.00 69.25 87 MET A O 1
ATOM 738 N N . THR A 1 88 ? -18.592 28.447 -21.558 1.00 68.88 88 THR A N 1
ATOM 739 C CA . THR A 1 88 ? -19.153 29.754 -21.923 1.00 68.88 88 THR A CA 1
ATOM 740 C C . THR A 1 88 ? -19.240 29.905 -23.438 1.00 68.88 88 THR A C 1
ATOM 742 O O . THR A 1 88 ? -18.584 29.179 -24.183 1.00 68.88 88 THR A O 1
ATOM 745 N N . GLU A 1 89 ? -20.004 30.893 -23.907 1.00 66.69 89 GLU A N 1
ATOM 746 C CA . GLU A 1 89 ? -20.167 31.216 -25.337 1.00 66.69 89 GLU A CA 1
ATOM 747 C C . GLU A 1 89 ? -18.838 31.492 -26.065 1.00 66.69 89 GLU A C 1
ATOM 749 O O . GLU A 1 89 ? -18.746 31.328 -27.278 1.00 66.69 89 GLU A O 1
ATOM 754 N N . ARG A 1 90 ? -17.787 31.879 -25.328 1.00 67.00 90 ARG A N 1
ATOM 755 C CA . ARG A 1 90 ? -16.437 32.133 -25.860 1.00 67.00 90 ARG A CA 1
ATOM 756 C C . ARG A 1 90 ? -15.562 30.878 -25.952 1.00 67.00 90 ARG A C 1
ATOM 758 O O . ARG A 1 90 ? -14.422 30.968 -26.393 1.00 67.00 90 ARG A O 1
ATOM 765 N N . GLY A 1 91 ? -16.082 29.720 -25.543 1.00 66.94 91 GLY A N 1
ATOM 766 C CA . GLY A 1 91 ? -15.346 28.455 -25.484 1.00 66.94 91 GLY A CA 1
ATOM 767 C C . GLY A 1 91 ? -14.540 28.248 -24.196 1.00 66.94 91 GLY A C 1
ATOM 768 O O . GLY A 1 91 ? -13.908 27.204 -24.045 1.00 66.94 91 GLY A O 1
ATOM 769 N N . ASP A 1 92 ? -14.591 29.192 -23.249 1.00 70.12 92 ASP A N 1
ATOM 770 C CA . ASP A 1 92 ? -13.858 29.111 -21.983 1.00 70.12 92 ASP A CA 1
ATOM 771 C C . ASP A 1 92 ? -14.641 28.329 -20.917 1.00 70.12 92 ASP A C 1
ATOM 773 O O . ASP A 1 92 ? -15.856 28.482 -20.763 1.00 70.12 92 ASP A O 1
ATOM 777 N N . MET A 1 93 ? -13.931 27.511 -20.138 1.00 63.84 93 MET A N 1
ATOM 778 C CA . MET A 1 93 ? -14.488 26.710 -19.043 1.00 63.84 93 MET A CA 1
ATOM 779 C C . MET A 1 93 ? -14.600 27.557 -17.770 1.00 63.84 93 MET A C 1
ATOM 781 O O . MET A 1 93 ? -13.585 27.966 -17.207 1.00 63.84 93 MET A O 1
ATOM 785 N N . THR A 1 94 ? -15.816 27.787 -17.271 1.00 63.41 94 THR A N 1
ATOM 786 C CA . THR A 1 94 ? -16.044 28.563 -16.038 1.00 63.41 94 THR A CA 1
ATOM 787 C C . THR A 1 94 ? -16.632 27.687 -14.938 1.00 63.41 94 THR A C 1
ATOM 789 O O . THR A 1 94 ? -17.433 26.792 -15.188 1.00 63.41 94 THR A O 1
ATOM 792 N N . SER A 1 95 ? -16.195 27.905 -13.695 1.00 57.84 95 SER A N 1
ATOM 793 C CA . SER A 1 95 ? -16.693 27.178 -12.509 1.00 57.84 95 SER A CA 1
ATOM 794 C C . SER A 1 95 ? -17.541 28.073 -11.592 1.00 57.84 95 SER A C 1
ATOM 796 O O . SER A 1 95 ? -17.837 27.698 -10.461 1.00 57.84 95 SER A O 1
ATOM 798 N N . THR A 1 96 ? -17.907 29.268 -12.066 1.00 57.25 96 THR A N 1
ATOM 799 C CA . THR A 1 96 ? -18.630 30.312 -11.327 1.00 57.25 96 THR A CA 1
ATOM 800 C C . THR A 1 96 ? -19.946 30.653 -12.027 1.00 57.25 96 THR A C 1
ATOM 802 O O . THR A 1 96 ? -19.981 30.807 -13.244 1.00 57.25 96 THR A O 1
ATOM 805 N N . ASP A 1 97 ? -21.023 30.814 -11.252 1.00 56.56 97 ASP A N 1
ATOM 806 C CA . ASP A 1 97 ? -22.408 31.033 -11.728 1.00 56.56 97 ASP A CA 1
ATOM 807 C C . ASP A 1 97 ? -22.616 32.355 -12.503 1.00 56.56 97 ASP A C 1
ATOM 809 O O . ASP A 1 97 ? -23.643 32.564 -13.141 1.00 56.56 97 ASP A O 1
ATOM 813 N N . THR A 1 98 ? -21.622 33.246 -12.518 1.00 60.69 98 THR A N 1
ATOM 814 C CA . THR A 1 98 ? -21.678 34.550 -13.202 1.00 60.69 98 THR A CA 1
ATOM 815 C C . THR A 1 98 ? -21.631 34.467 -14.734 1.00 60.69 98 THR A C 1
ATOM 817 O O . THR A 1 98 ? -21.786 35.493 -15.389 1.00 60.69 98 THR A O 1
ATOM 820 N N . GLY A 1 99 ? -21.406 33.280 -15.312 1.00 53.53 99 GLY A N 1
ATOM 821 C CA . GLY A 1 99 ? -21.259 33.058 -16.759 1.00 53.53 99 GLY A CA 1
ATOM 822 C C . GLY A 1 99 ? -22.373 32.239 -17.419 1.00 53.53 99 GLY A C 1
ATOM 823 O O . GLY A 1 99 ? -22.164 31.720 -18.514 1.00 53.53 99 GLY A O 1
ATOM 824 N N . ARG A 1 100 ? -23.531 32.056 -16.769 1.00 45.88 100 ARG A N 1
ATOM 825 C CA . ARG A 1 100 ? -24.658 31.312 -17.360 1.00 45.88 100 ARG A CA 1
ATOM 826 C C . ARG A 1 100 ? -25.224 32.044 -18.586 1.00 45.88 100 ARG A C 1
ATOM 828 O O . ARG A 1 100 ? -25.718 33.162 -18.456 1.00 45.88 100 ARG A O 1
ATOM 835 N N . HIS A 1 101 ? -25.210 31.376 -19.743 1.00 51.53 101 HIS A N 1
ATOM 836 C CA . HIS A 1 101 ? -25.999 31.752 -20.919 1.00 51.53 101 HIS A CA 1
ATOM 837 C C . HIS A 1 101 ? -27.480 31.790 -20.514 1.00 51.53 101 HIS A C 1
ATOM 839 O O . HIS A 1 101 ? -28.043 30.772 -20.106 1.00 51.53 101 HIS A O 1
ATOM 845 N N . LYS A 1 102 ? -28.091 32.976 -20.546 1.00 51.97 102 LYS A N 1
ATOM 846 C CA . LYS A 1 102 ? -29.543 33.114 -20.424 1.00 51.97 102 LYS A CA 1
ATOM 847 C C . LYS A 1 102 ? -30.112 32.956 -21.831 1.00 51.97 102 LYS A C 1
ATOM 849 O O . LYS A 1 102 ? -29.901 33.842 -22.654 1.00 51.97 102 LYS A O 1
ATOM 854 N N . SER A 1 103 ? -30.746 31.812 -22.096 1.00 47.81 103 SER A N 1
ATOM 855 C CA . SER A 1 103 ? -31.608 31.627 -23.271 1.00 47.81 103 SER A CA 1
ATOM 856 C C . SER A 1 103 ? -32.819 32.550 -23.227 1.00 47.81 103 SER A C 1
ATOM 858 O O . SER A 1 103 ? -33.242 32.910 -22.102 1.00 47.81 103 SER A O 1
#